Protein AF-A0A166CTC6-F1 (afdb_monomer)

Mean predicted aligned error: 19.14 Å

Radius of gyration: 38.24 Å; Cα contacts (8 Å, |Δi|>4): 13; chains: 1; bounding box: 81×50×108 Å

Organism: NCBI:txid1314776

Structure (mmCIF, N/CA/C/O backbone):
data_AF-A0A166CTC6-F1
#
_entry.id   AF-A0A166CTC6-F1
#
loop_
_atom_site.group_PDB
_atom_site.id
_atom_site.type_symbol
_atom_site.label_atom_id
_atom_site.label_alt_id
_atom_site.label_comp_id
_atom_site.label_asym_id
_atom_site.label_entity_id
_atom_site.label_seq_id
_atom_site.pdbx_PDB_ins_code
_atom_site.Cartn_x
_atom_site.Cartn_y
_atom_site.Cartn_z
_atom_site.occupancy
_atom_site.B_iso_or_equiv
_atom_site.auth_seq_id
_atom_site.auth_comp_id
_atom_site.auth_asym_id
_atom_site.auth_atom_id
_atom_site.pdbx_PDB_model_num
ATOM 1 N N . MET A 1 1 ? -21.062 -34.255 46.241 1.00 51.19 1 MET A N 1
ATOM 2 C CA . MET A 1 1 ? -20.102 -33.166 45.963 1.00 51.19 1 MET A CA 1
ATOM 3 C C . MET A 1 1 ? -20.906 -31.981 45.435 1.00 51.19 1 MET A C 1
ATOM 5 O O . MET A 1 1 ? -21.170 -31.907 44.245 1.00 51.19 1 MET A O 1
ATOM 9 N N . SER A 1 2 ? -21.453 -31.161 46.331 1.00 54.88 2 SER A N 1
ATOM 10 C CA . SER A 1 2 ? -22.389 -30.076 46.008 1.00 54.88 2 SER A CA 1
ATOM 11 C C . SER A 1 2 ? -21.630 -28.789 45.699 1.00 54.88 2 SER A C 1
ATOM 13 O O . SER A 1 2 ? -20.899 -28.279 46.545 1.00 54.88 2 SER A O 1
ATOM 15 N N . THR A 1 3 ? -21.802 -28.275 44.486 1.00 64.31 3 THR A N 1
ATOM 16 C CA . THR A 1 3 ? -21.321 -26.962 44.052 1.00 64.31 3 THR A CA 1
ATOM 17 C C . THR A 1 3 ? -21.969 -25.873 44.922 1.00 64.31 3 THR A C 1
ATOM 19 O O . THR A 1 3 ? -23.197 -25.855 45.014 1.00 64.31 3 THR A O 1
ATOM 22 N N . PRO A 1 4 ? -21.216 -24.966 45.570 1.00 60.16 4 PRO A N 1
ATOM 23 C CA . PRO A 1 4 ? -21.819 -23.850 46.296 1.00 60.16 4 PRO A CA 1
ATOM 24 C C . PRO A 1 4 ? -22.454 -22.864 45.300 1.00 60.16 4 PRO A C 1
ATOM 26 O O . PRO A 1 4 ? -21.764 -22.263 44.476 1.00 60.16 4 PRO A O 1
ATOM 29 N N . SER A 1 5 ? -23.782 -22.718 45.348 1.00 72.06 5 SER A N 1
ATOM 30 C CA . SER A 1 5 ? -24.555 -21.814 44.488 1.00 72.06 5 SER A CA 1
ATOM 31 C C . SER A 1 5 ? -24.496 -20.374 45.013 1.00 72.06 5 SER A C 1
ATOM 33 O O . SER A 1 5 ? -25.416 -19.905 45.681 1.00 72.06 5 SER A O 1
ATOM 35 N N . ASN A 1 6 ? -23.400 -19.670 44.729 1.00 77.31 6 ASN A N 1
ATOM 36 C CA . ASN A 1 6 ? -23.283 -18.242 45.025 1.00 77.31 6 ASN A CA 1
ATOM 37 C C . ASN A 1 6 ? -23.825 -17.404 43.845 1.00 77.31 6 ASN A C 1
ATOM 39 O O . ASN A 1 6 ? -23.262 -17.470 42.746 1.00 77.31 6 ASN A O 1
ATOM 43 N N . PRO A 1 7 ? -24.898 -16.609 44.035 1.00 77.75 7 PRO A N 1
ATOM 44 C CA . PRO A 1 7 ? -25.518 -15.822 42.964 1.00 77.75 7 PRO A CA 1
ATOM 45 C C . PRO A 1 7 ? -24.619 -14.686 42.453 1.00 77.75 7 PRO A C 1
ATOM 47 O O . PRO A 1 7 ? -24.702 -14.325 41.278 1.00 77.75 7 PRO A O 1
ATOM 50 N N . ASP A 1 8 ? -23.720 -14.167 43.293 1.00 80.00 8 ASP A N 1
ATOM 51 C CA . ASP A 1 8 ? -22.800 -13.086 42.921 1.00 80.00 8 ASP A CA 1
ATOM 52 C C . ASP A 1 8 ? -21.742 -13.533 41.909 1.00 80.00 8 ASP A C 1
ATOM 54 O O . ASP A 1 8 ? -21.455 -12.816 40.951 1.00 80.00 8 ASP A O 1
ATOM 58 N N . LEU A 1 9 ? -21.248 -14.770 42.026 1.00 81.12 9 LEU A N 1
ATOM 59 C CA . LEU A 1 9 ? -20.261 -15.312 41.090 1.00 81.12 9 LEU A CA 1
ATOM 60 C C . LEU A 1 9 ? -20.838 -15.433 39.671 1.00 81.12 9 LEU A C 1
ATOM 62 O O . LEU A 1 9 ? -20.156 -15.157 38.688 1.00 81.12 9 LEU A O 1
ATOM 66 N N . SER A 1 10 ? -22.119 -15.795 39.557 1.00 79.19 10 SER A N 1
ATOM 67 C CA . SER A 1 10 ? -22.796 -15.908 38.259 1.00 79.19 10 SER A CA 1
ATOM 68 C C . SER A 1 10 ? -22.910 -14.551 37.561 1.00 79.19 10 SER A C 1
ATOM 70 O O . SER A 1 10 ? -22.743 -14.470 36.346 1.00 79.19 10 SER A O 1
ATOM 72 N N . ARG A 1 11 ? -23.139 -13.468 38.315 1.00 83.31 11 ARG A N 1
ATOM 73 C CA . ARG A 1 11 ? -23.197 -12.104 37.768 1.00 83.31 11 ARG A CA 1
ATOM 74 C C . ARG A 1 11 ? -21.832 -11.625 37.289 1.00 83.31 11 ARG A C 1
ATOM 76 O O . ARG A 1 11 ? -21.750 -11.059 36.203 1.00 83.31 11 ARG A O 1
ATOM 83 N N . GLU A 1 12 ? -20.775 -11.910 38.046 1.00 83.81 12 GLU A N 1
ATOM 84 C CA . GLU A 1 12 ? -19.392 -11.592 37.672 1.00 83.81 12 GLU A CA 1
ATOM 85 C C . GLU A 1 12 ? -19.001 -12.278 36.349 1.00 83.81 12 GLU A C 1
ATOM 87 O O . GLU A 1 12 ? -18.494 -11.643 35.421 1.00 83.81 12 GLU A O 1
ATOM 92 N N . VAL A 1 13 ? -19.310 -13.576 36.215 1.00 83.25 13 VAL A N 1
ATOM 93 C CA . VAL A 1 13 ? -19.015 -14.356 35.002 1.00 83.25 13 VAL A CA 1
ATOM 94 C C . VAL A 1 13 ? -19.818 -13.858 33.801 1.00 83.25 13 VAL A C 1
ATOM 96 O O . VAL A 1 13 ? -19.264 -13.742 32.707 1.00 83.25 13 VAL A O 1
ATOM 99 N N . LEU A 1 14 ? -21.103 -13.537 33.985 1.00 82.88 14 LEU A N 1
ATOM 100 C CA . LEU A 1 14 ? -21.942 -12.978 32.920 1.00 82.88 14 LEU A CA 1
ATOM 101 C C . LEU A 1 14 ? -21.423 -11.615 32.454 1.00 82.88 14 LEU A C 1
ATOM 103 O O . LEU A 1 14 ? -21.329 -11.376 31.252 1.00 82.88 14 LEU A O 1
ATOM 107 N N . ARG A 1 15 ? -21.002 -10.763 33.390 1.00 82.50 15 ARG A N 1
ATOM 108 C CA . ARG A 1 15 ? -20.433 -9.445 33.097 1.00 82.50 15 ARG A CA 1
ATOM 109 C C . ARG A 1 15 ? -19.123 -9.556 32.307 1.00 82.50 15 ARG A C 1
ATOM 111 O O . ARG A 1 15 ? -18.965 -8.896 31.284 1.00 82.50 15 ARG A O 1
ATOM 118 N N . HIS A 1 16 ? -18.234 -10.474 32.691 1.00 78.88 16 HIS A N 1
ATOM 119 C CA . HIS A 1 16 ? -17.023 -10.782 31.919 1.00 78.88 16 HIS A CA 1
ATOM 120 C C . HIS A 1 16 ? -17.311 -11.420 30.550 1.00 78.88 16 HIS A C 1
ATOM 122 O O . HIS A 1 16 ? -16.573 -11.196 29.587 1.00 78.88 16 HIS A O 1
ATOM 128 N N . ALA A 1 17 ? -18.364 -12.232 30.434 1.00 81.00 17 ALA A N 1
ATOM 129 C CA . ALA A 1 17 ? -18.776 -12.814 29.160 1.00 81.00 17 ALA A CA 1
ATOM 130 C C . ALA A 1 17 ? -19.333 -11.755 28.196 1.00 81.00 17 ALA A C 1
ATOM 132 O O . ALA A 1 17 ? -19.107 -11.857 26.990 1.00 81.00 17 ALA A O 1
ATOM 133 N N . GLU A 1 18 ? -20.017 -10.737 28.715 1.00 80.94 18 GLU A N 1
ATOM 134 C CA . GLU A 1 18 ? -20.539 -9.619 27.931 1.00 80.94 18 GLU A CA 1
ATOM 135 C C . GLU A 1 18 ? -19.420 -8.711 27.405 1.00 80.94 18 GLU A C 1
ATOM 137 O O . GLU A 1 18 ? -19.421 -8.369 26.222 1.00 80.94 18 GLU A O 1
ATOM 142 N N . ASP A 1 19 ? -18.397 -8.422 28.214 1.00 74.81 19 ASP A N 1
ATOM 143 C CA . ASP A 1 19 ? -17.241 -7.632 27.765 1.00 74.81 19 ASP A CA 1
ATOM 144 C C . ASP A 1 19 ? -16.453 -8.310 26.639 1.00 74.81 19 ASP A C 1
ATOM 146 O O . ASP A 1 19 ? -16.015 -7.648 25.693 1.00 74.81 19 ASP A O 1
ATOM 150 N N . ARG A 1 20 ? -16.350 -9.645 26.650 1.00 68.94 20 ARG A N 1
ATOM 151 C CA . ARG A 1 20 ? -15.709 -10.394 25.555 1.00 68.94 20 ARG A CA 1
ATOM 152 C C . ARG A 1 20 ? -16.443 -10.269 24.223 1.00 68.94 20 ARG A C 1
ATOM 154 O O . ARG A 1 20 ? -15.817 -10.412 23.174 1.00 68.94 20 ARG A O 1
ATOM 161 N N . LYS A 1 21 ? -17.741 -9.957 24.230 1.00 62.09 21 LYS A N 1
ATOM 162 C CA . LYS A 1 21 ? -18.502 -9.750 22.992 1.00 62.09 21 LYS A CA 1
ATOM 163 C C . LYS A 1 21 ? -18.182 -8.423 22.312 1.00 62.09 21 LYS A C 1
ATOM 165 O O . LYS A 1 21 ? -18.521 -8.295 21.146 1.00 62.09 21 LYS A O 1
ATOM 170 N N . ARG A 1 22 ? -17.520 -7.462 22.964 1.00 63.38 22 ARG A N 1
ATOM 171 C CA . ARG A 1 22 ? -17.175 -6.168 22.341 1.00 63.38 22 ARG A CA 1
ATOM 172 C C . ARG A 1 22 ? -15.996 -6.256 21.362 1.00 63.38 22 ARG A C 1
ATOM 174 O O . ARG A 1 22 ? -15.826 -5.362 20.542 1.00 63.38 22 ARG A O 1
ATOM 181 N N . PHE A 1 23 ? -15.215 -7.337 21.413 1.00 59.09 23 PHE A N 1
ATOM 182 C CA . PHE A 1 23 ? -14.004 -7.531 20.607 1.00 59.09 23 PHE A CA 1
ATOM 183 C C . PHE A 1 23 ? -14.116 -8.728 19.655 1.00 59.09 23 PHE A C 1
ATOM 185 O O . PHE A 1 23 ? -13.201 -9.543 19.560 1.00 59.09 23 PHE A O 1
ATOM 192 N N . HIS A 1 24 ? -15.236 -8.864 18.943 1.00 64.75 24 HIS A N 1
ATOM 193 C CA . HIS A 1 24 ? -15.298 -9.815 17.834 1.00 64.75 24 HIS A CA 1
ATOM 194 C C . HIS A 1 24 ? -14.630 -9.206 16.588 1.00 64.75 24 HIS A C 1
ATOM 196 O O . HIS A 1 24 ? -15.116 -8.198 16.072 1.00 64.75 24 HIS A O 1
ATOM 202 N N . PRO A 1 25 ? -13.531 -9.775 16.05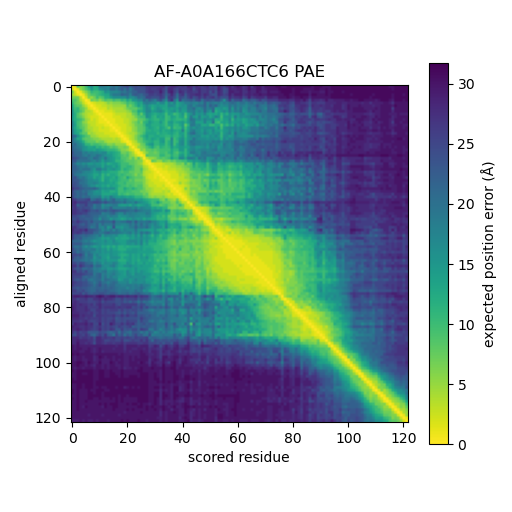8 1.00 63.81 25 PRO A N 1
ATOM 203 C CA . PRO A 1 25 ? -13.110 -9.430 14.712 1.00 63.81 25 PRO A CA 1
ATOM 204 C C . PRO A 1 25 ? -14.215 -9.890 13.745 1.00 63.81 25 PRO A C 1
ATOM 206 O O . PRO A 1 25 ? -14.677 -11.033 13.836 1.00 63.81 25 PRO A O 1
ATOM 209 N N . PRO A 1 26 ? -14.697 -9.017 12.847 1.00 63.12 26 PRO A N 1
ATOM 210 C CA . PRO A 1 26 ? -15.714 -9.396 11.877 1.00 63.12 26 PRO A CA 1
ATOM 211 C C . PRO A 1 26 ? -15.181 -10.526 10.986 1.00 63.12 26 PRO A C 1
ATOM 213 O O . PRO A 1 26 ? -14.067 -10.452 10.477 1.00 63.12 26 PRO A O 1
ATOM 216 N N . SER A 1 27 ? -15.991 -11.568 10.782 1.00 67.88 27 SER A N 1
ATOM 217 C CA . SER A 1 27 ? -15.605 -12.832 10.128 1.00 67.88 27 SER A CA 1
ATOM 218 C C . SER A 1 27 ? -15.174 -12.709 8.656 1.00 67.88 27 SER A C 1
ATOM 220 O O . SER A 1 27 ? -14.782 -13.710 8.057 1.00 67.88 27 SER A O 1
ATOM 222 N N . SER A 1 28 ? -15.277 -11.529 8.037 1.00 81.69 28 SER A N 1
ATOM 223 C CA . SER A 1 28 ? -14.947 -11.367 6.621 1.00 81.69 28 SER A CA 1
ATOM 224 C C . SER A 1 28 ? -13.490 -10.922 6.431 1.00 81.69 28 SER A C 1
ATOM 226 O O . SER A 1 28 ? -13.011 -10.052 7.161 1.00 81.69 28 SER A O 1
ATOM 228 N N . PRO A 1 29 ? -12.774 -11.462 5.428 1.00 76.50 29 PRO A N 1
ATOM 229 C CA . PRO A 1 29 ? -11.377 -11.109 5.173 1.00 76.50 29 PRO A CA 1
ATOM 230 C C . PRO A 1 29 ? -11.189 -9.620 4.839 1.00 76.50 29 PRO A C 1
ATOM 232 O O . PRO A 1 29 ? -10.210 -9.018 5.275 1.00 76.50 29 PRO A O 1
ATOM 235 N N . ILE A 1 30 ? -12.159 -8.993 4.157 1.00 76.00 30 ILE A N 1
ATOM 236 C CA . ILE A 1 30 ? -12.155 -7.541 3.904 1.00 76.00 30 ILE A CA 1
ATOM 237 C C . ILE A 1 30 ? -12.332 -6.746 5.203 1.00 76.00 30 ILE A C 1
ATOM 239 O O . ILE A 1 30 ? -11.632 -5.759 5.419 1.00 76.00 30 ILE A O 1
ATOM 243 N N . ALA A 1 31 ? -13.235 -7.173 6.092 1.00 74.56 31 ALA A N 1
ATOM 244 C CA . ALA A 1 31 ? -13.477 -6.454 7.335 1.00 74.56 31 ALA A CA 1
ATOM 245 C C . ALA A 1 31 ? -12.338 -6.657 8.336 1.00 74.56 31 ALA A C 1
ATOM 247 O O . ALA A 1 31 ? -12.034 -5.733 9.080 1.00 74.56 31 ALA A O 1
ATOM 248 N N . PHE A 1 32 ? -11.652 -7.803 8.316 1.00 77.75 32 PHE A N 1
ATOM 249 C CA . PHE A 1 32 ? -10.413 -8.004 9.064 1.00 77.75 32 PHE A CA 1
ATOM 250 C C . PHE A 1 32 ? -9.296 -7.080 8.563 1.00 77.75 32 PHE A C 1
ATOM 252 O O . PHE A 1 32 ? -8.578 -6.480 9.363 1.00 77.75 32 PHE A O 1
ATOM 259 N N . TRP A 1 33 ? -9.171 -6.920 7.243 1.00 72.19 33 TRP A N 1
ATOM 260 C CA . TRP A 1 33 ? -8.173 -6.034 6.647 1.00 72.19 33 TRP A CA 1
ATOM 261 C C . TRP A 1 33 ? -8.452 -4.563 6.974 1.00 72.19 33 TRP A C 1
ATOM 263 O O . TRP A 1 33 ? -7.559 -3.867 7.453 1.00 72.19 33 TRP A O 1
ATOM 273 N N . LEU A 1 34 ? -9.707 -4.123 6.839 1.00 75.12 34 LEU A N 1
ATOM 274 C CA . LEU A 1 34 ? -10.161 -2.793 7.260 1.00 75.12 34 LEU A CA 1
ATOM 275 C C . LEU A 1 34 ? -10.007 -2.579 8.767 1.00 75.12 34 LEU A C 1
ATOM 277 O O . LEU A 1 34 ? -9.597 -1.502 9.188 1.00 75.12 34 LEU A O 1
ATOM 281 N N . TRP A 1 35 ? -10.300 -3.589 9.587 1.00 73.31 35 TRP A N 1
ATOM 282 C CA . TRP A 1 35 ? -10.126 -3.530 11.038 1.00 73.31 35 TRP A CA 1
ATOM 283 C C . TRP A 1 35 ? -8.658 -3.322 11.403 1.00 73.31 35 TRP A C 1
ATOM 285 O O . TRP A 1 35 ? -8.342 -2.405 12.156 1.00 73.31 35 TRP A O 1
ATOM 295 N N . LYS A 1 36 ? -7.752 -4.088 10.786 1.00 75.69 36 LYS A N 1
ATOM 296 C CA . LYS A 1 36 ? -6.305 -3.975 10.985 1.00 75.69 36 LYS A CA 1
ATOM 297 C C . LYS A 1 36 ? -5.757 -2.634 10.492 1.00 75.69 36 LYS A C 1
ATOM 299 O O . LYS A 1 36 ? -5.000 -1.991 11.217 1.00 75.69 36 LYS A O 1
ATOM 304 N N . TRP A 1 37 ? -6.177 -2.169 9.316 1.00 72.62 37 TRP A N 1
ATOM 305 C CA . TRP A 1 37 ? -5.845 -0.831 8.811 1.00 72.62 37 TRP A CA 1
ATOM 306 C C . TRP A 1 37 ? -6.317 0.269 9.765 1.00 72.62 37 TRP A C 1
ATOM 308 O O . TRP A 1 37 ? -5.523 1.117 10.167 1.00 72.62 37 TRP A O 1
ATOM 318 N N . LYS A 1 38 ? -7.576 0.209 10.208 1.00 70.38 38 LYS A N 1
ATOM 319 C CA . LYS A 1 38 ? -8.160 1.183 11.139 1.00 70.38 38 LYS A CA 1
ATOM 320 C C . LYS A 1 38 ? -7.428 1.206 12.483 1.00 70.38 38 LYS A C 1
ATOM 322 O O . LYS A 1 38 ? -7.213 2.281 13.033 1.00 70.38 38 LYS A O 1
ATOM 327 N N . MET A 1 39 ? -7.011 0.046 12.991 1.00 70.06 39 MET A N 1
ATOM 328 C CA . MET A 1 39 ? -6.253 -0.064 14.244 1.00 70.06 39 MET A CA 1
ATOM 329 C C . MET A 1 39 ? -4.828 0.483 14.113 1.00 70.06 39 MET A C 1
ATOM 331 O O . MET A 1 39 ? -4.309 1.077 15.052 1.00 70.06 39 MET A O 1
ATOM 335 N N . THR A 1 40 ? -4.210 0.325 12.941 1.00 68.69 40 THR A N 1
ATOM 336 C CA . THR A 1 40 ? -2.849 0.818 12.678 1.00 68.69 40 THR A CA 1
ATOM 337 C C . THR A 1 40 ? -2.831 2.345 12.533 1.00 68.69 40 THR A C 1
ATOM 339 O O . THR A 1 40 ? -1.911 2.993 13.020 1.00 68.69 40 THR A O 1
ATOM 342 N N . ILE A 1 41 ? -3.886 2.930 11.955 1.00 68.00 41 ILE A N 1
ATOM 343 C CA . ILE A 1 41 ? -4.064 4.388 11.834 1.00 68.00 41 ILE A CA 1
ATOM 344 C C . ILE A 1 41 ? -4.198 5.066 13.209 1.00 68.00 41 ILE A C 1
ATOM 346 O O . ILE A 1 41 ? -3.640 6.138 13.420 1.00 68.00 41 ILE A O 1
ATOM 350 N N . GLN A 1 42 ? -4.886 4.432 14.166 1.00 62.69 42 GLN A N 1
ATOM 351 C CA . GLN A 1 42 ? -5.004 4.966 15.531 1.00 62.69 42 GLN A CA 1
ATOM 352 C C . GLN A 1 42 ? -3.687 4.895 16.329 1.00 62.69 42 GLN A C 1
ATOM 354 O O . GLN A 1 42 ? -3.541 5.602 17.321 1.00 62.69 42 GLN A O 1
ATOM 359 N N . GLY A 1 43 ? -2.730 4.055 15.914 1.00 61.97 43 GLY A N 1
ATOM 360 C CA . GLY A 1 43 ? -1.478 3.809 16.640 1.00 61.97 43 GLY A CA 1
ATOM 361 C C . GLY A 1 43 ? -0.334 4.775 16.320 1.00 61.97 43 GLY A C 1
ATOM 362 O O . GLY A 1 43 ? 0.639 4.849 17.069 1.00 61.97 43 GLY A O 1
ATOM 363 N N . THR A 1 44 ? -0.415 5.535 15.229 1.00 74.25 44 THR A N 1
ATOM 364 C CA . THR A 1 44 ? 0.579 6.569 14.923 1.00 74.25 44 THR A CA 1
ATOM 365 C C . THR A 1 44 ? 0.306 7.797 15.788 1.00 74.25 44 THR A C 1
ATOM 367 O O . THR A 1 44 ? -0.576 8.590 15.483 1.00 74.25 44 THR A O 1
ATOM 370 N N . PHE A 1 45 ? 1.065 7.955 16.875 1.00 55.62 45 PHE A N 1
ATOM 371 C CA . PHE A 1 45 ? 0.967 9.057 17.850 1.00 55.62 45 PHE A CA 1
ATOM 372 C C . PHE A 1 45 ? 0.845 10.452 17.200 1.00 55.62 45 PHE A C 1
ATOM 374 O O . PHE A 1 45 ? 0.084 11.29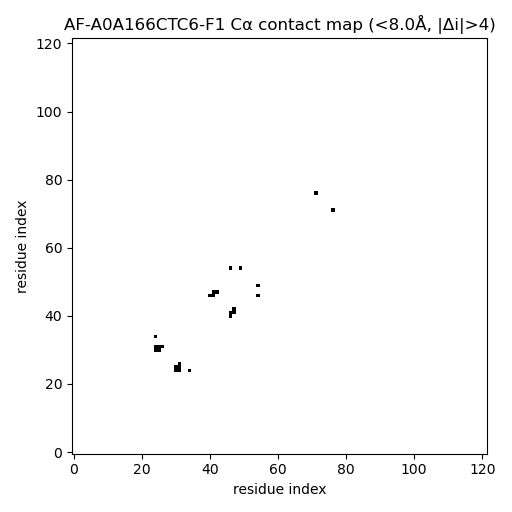3 17.666 1.00 55.62 45 PHE A O 1
ATOM 381 N N . ALA A 1 46 ? 1.524 10.669 16.068 1.00 62.56 46 ALA A N 1
ATOM 382 C CA . ALA A 1 46 ? 1.442 11.902 15.283 1.00 62.56 46 ALA A CA 1
ATOM 383 C C . ALA A 1 46 ? 0.077 12.127 14.597 1.00 62.56 46 ALA A C 1
ATOM 385 O O . ALA A 1 46 ? -0.347 13.268 14.465 1.00 62.56 46 ALA A O 1
ATOM 386 N N . LEU A 1 47 ? -0.630 11.063 14.197 1.00 63.09 47 LEU A N 1
ATOM 387 C CA . LEU A 1 47 ? -1.995 11.147 13.662 1.00 63.09 47 LEU A CA 1
ATOM 388 C C . LEU A 1 47 ? -3.029 11.356 14.776 1.00 63.09 47 LEU A C 1
ATOM 390 O O . LEU A 1 47 ? -4.028 12.021 14.545 1.00 63.09 47 LEU A O 1
ATOM 394 N N . SER A 1 48 ? -2.781 10.834 15.984 1.00 63.16 48 SER A N 1
ATOM 395 C CA . SER A 1 48 ? -3.693 11.016 17.125 1.00 63.16 48 SER A CA 1
ATOM 396 C C . SER A 1 48 ? -3.629 12.418 17.746 1.00 63.16 48 SER A C 1
ATOM 398 O O . SER A 1 48 ? -4.548 12.785 18.475 1.00 63.16 48 SER A O 1
ATOM 400 N N . MET A 1 49 ? -2.550 13.170 17.506 1.00 74.62 49 MET A N 1
ATOM 401 C CA . MET A 1 49 ? -2.413 14.577 17.913 1.00 74.62 49 MET A CA 1
ATOM 402 C C . MET A 1 49 ? -2.988 15.559 16.885 1.00 74.62 49 MET A C 1
ATOM 404 O O . MET A 1 49 ? -3.253 16.708 17.229 1.00 74.62 49 MET A O 1
ATOM 408 N N . LEU A 1 50 ? -3.184 15.112 15.645 1.00 71.00 50 LEU A N 1
ATOM 409 C CA . LEU A 1 50 ? -3.813 15.888 14.585 1.00 71.00 50 LEU A CA 1
ATOM 410 C C . LEU A 1 50 ? -5.339 15.844 14.745 1.00 71.00 50 LEU A C 1
ATOM 412 O O . LEU A 1 50 ? -5.901 14.815 15.127 1.00 71.00 50 LEU A O 1
ATOM 416 N N . GLU A 1 51 ? -6.032 16.944 14.451 1.00 74.88 51 GLU A N 1
ATOM 417 C CA . GLU A 1 51 ? -7.494 16.962 14.515 1.00 74.88 51 GLU A CA 1
ATOM 418 C C . GLU A 1 51 ? -8.109 15.865 13.628 1.00 74.88 51 GLU A C 1
ATOM 420 O O . GLU A 1 51 ? -7.640 15.578 12.523 1.00 74.88 51 GLU A O 1
ATOM 425 N N . SER A 1 52 ? -9.220 15.276 14.089 1.00 67.69 52 SER A N 1
ATOM 426 C CA . SER A 1 52 ? -9.859 14.132 13.422 1.00 67.69 52 SER A CA 1
ATOM 427 C C . SER A 1 52 ? -10.296 14.410 11.981 1.00 67.69 52 SER A C 1
ATOM 429 O O . SER A 1 52 ? -10.485 13.458 11.232 1.00 67.69 52 SER A O 1
ATOM 431 N N . TRP A 1 53 ? -10.444 15.676 11.574 1.00 77.25 53 TRP A N 1
ATOM 432 C CA . TRP A 1 53 ? -10.760 16.059 10.195 1.00 77.25 53 TRP A CA 1
ATOM 433 C C . TRP A 1 53 ? -9.508 16.145 9.301 1.00 77.25 53 TRP A C 1
ATOM 435 O O . TRP A 1 53 ? -9.559 15.745 8.137 1.00 77.25 53 TRP A O 1
ATOM 445 N N . GLU A 1 54 ? -8.375 16.609 9.839 1.00 79.19 54 GLU A N 1
ATOM 446 C CA . GLU A 1 54 ? -7.127 16.834 9.096 1.00 79.19 54 GLU A CA 1
ATOM 447 C C . GLU A 1 54 ? -6.511 15.502 8.645 1.00 79.19 54 GLU A C 1
ATOM 449 O O . GLU A 1 54 ? -6.035 15.355 7.515 1.00 79.19 54 GLU A O 1
ATOM 454 N N . GLN A 1 55 ? -6.636 14.474 9.486 1.00 77.88 55 GLN A N 1
ATOM 455 C CA . GLN A 1 55 ? -6.208 13.117 9.163 1.00 77.88 55 GLN A CA 1
ATOM 456 C C . GLN A 1 55 ? -6.906 12.552 7.910 1.00 77.88 55 GLN A C 1
ATOM 458 O O . GLN A 1 55 ? -6.275 11.849 7.116 1.00 77.88 55 GLN A O 1
ATOM 463 N N . PHE A 1 56 ? -8.194 12.856 7.694 1.00 79.81 56 PHE A N 1
ATOM 464 C CA . PHE A 1 56 ? -8.919 12.389 6.504 1.00 79.81 56 PHE A CA 1
ATOM 465 C C . PHE A 1 56 ? -8.356 12.997 5.218 1.00 79.81 56 PHE A C 1
ATOM 467 O O . PHE A 1 56 ? -8.240 12.302 4.206 1.00 79.81 56 PHE A O 1
ATOM 474 N N . ILE A 1 57 ? -7.965 14.270 5.260 1.00 85.62 57 ILE A N 1
ATOM 475 C CA . ILE A 1 57 ? -7.418 14.976 4.099 1.00 85.62 57 ILE A CA 1
ATOM 476 C C . ILE A 1 57 ? -6.022 14.456 3.763 1.00 85.62 57 ILE A C 1
ATOM 478 O O . ILE A 1 57 ? -5.742 14.177 2.598 1.00 85.62 57 ILE A O 1
ATOM 482 N N . LEU A 1 58 ? -5.170 14.244 4.768 1.00 84.88 58 LEU A N 1
ATOM 483 C CA . LEU A 1 58 ? -3.836 13.661 4.586 1.00 84.88 58 LEU A CA 1
ATOM 484 C C . LEU A 1 58 ? -3.886 12.265 3.965 1.00 84.88 58 LEU A C 1
ATOM 486 O O . LEU A 1 58 ? -3.136 11.983 3.028 1.00 84.88 58 LEU A O 1
ATOM 490 N N . ILE A 1 59 ? -4.793 11.404 4.437 1.00 83.56 59 ILE A N 1
ATOM 491 C CA . ILE A 1 59 ? -5.007 10.084 3.834 1.00 83.56 59 ILE A CA 1
ATOM 492 C C . ILE A 1 59 ? -5.463 10.250 2.383 1.00 83.56 59 ILE A C 1
ATOM 494 O O . ILE A 1 59 ? -4.904 9.599 1.502 1.00 83.56 59 ILE A O 1
ATOM 498 N N . GLY A 1 60 ? -6.400 11.159 2.102 1.00 89.38 60 GLY A N 1
ATOM 499 C CA . GLY A 1 60 ? -6.837 11.470 0.739 1.00 89.38 60 GLY A CA 1
ATOM 500 C C . GLY A 1 60 ? -5.677 11.861 -0.183 1.00 89.38 60 GLY A C 1
ATOM 501 O O . GLY A 1 60 ? -5.483 11.237 -1.226 1.00 89.38 60 GLY A O 1
ATOM 502 N N . ILE A 1 61 ? -4.853 12.828 0.230 1.00 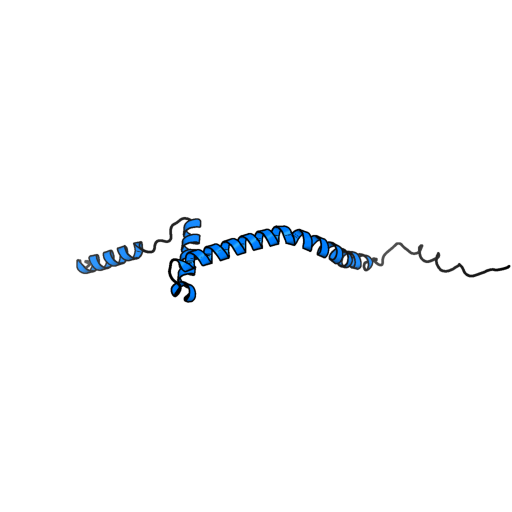91.19 61 ILE A N 1
ATOM 503 C CA . ILE A 1 61 ? -3.694 13.304 -0.541 1.00 91.19 61 ILE A CA 1
ATOM 504 C C . ILE A 1 61 ? -2.670 12.182 -0.741 1.00 91.19 61 ILE A C 1
ATOM 506 O O . ILE A 1 61 ? -2.211 11.965 -1.860 1.00 91.19 61 ILE A O 1
ATOM 510 N N . CYS A 1 62 ? -2.336 11.430 0.309 1.00 88.75 62 CYS A N 1
ATOM 511 C CA . CYS A 1 62 ? -1.393 10.313 0.230 1.00 88.75 62 CYS A CA 1
ATOM 512 C C . CYS A 1 62 ? -1.884 9.218 -0.730 1.00 88.75 62 CYS A C 1
ATOM 514 O O . CYS A 1 62 ? -1.104 8.658 -1.504 1.00 88.75 62 CYS A O 1
ATOM 516 N N . THR A 1 63 ? -3.194 8.959 -0.738 1.00 90.38 63 THR A N 1
ATOM 517 C CA . THR A 1 63 ? -3.818 7.996 -1.652 1.00 90.38 63 THR A CA 1
ATOM 518 C C . THR A 1 63 ? -3.739 8.489 -3.095 1.00 90.38 63 THR A C 1
ATOM 520 O O . THR A 1 63 ? -3.322 7.736 -3.972 1.00 90.38 63 THR A O 1
ATOM 523 N N . VAL A 1 64 ? -4.062 9.763 -3.349 1.00 95.12 64 VAL A N 1
ATOM 524 C CA . VAL A 1 64 ? -3.948 10.377 -4.683 1.00 95.12 64 VAL A CA 1
ATOM 525 C C . VAL A 1 64 ? -2.502 10.347 -5.175 1.00 95.12 64 VAL A C 1
ATOM 527 O O . VAL A 1 64 ? -2.257 9.928 -6.304 1.00 95.12 64 VAL A O 1
ATOM 530 N N . LEU A 1 65 ? -1.536 10.716 -4.328 1.00 94.31 65 LEU A N 1
ATOM 531 C CA . LEU A 1 65 ? -0.111 10.658 -4.656 1.00 94.31 65 LEU A CA 1
ATOM 532 C C . LEU A 1 65 ? 0.350 9.228 -4.937 1.00 94.31 65 LEU A C 1
ATOM 534 O O . LEU A 1 65 ? 1.062 9.014 -5.911 1.00 94.31 65 LEU A O 1
ATOM 538 N N . SER A 1 66 ? -0.078 8.242 -4.144 1.00 92.31 66 SER A N 1
ATOM 539 C CA . SER A 1 66 ? 0.244 6.832 -4.395 1.00 92.31 66 SER A CA 1
ATOM 540 C C . SER A 1 66 ? -0.330 6.337 -5.715 1.00 92.31 66 SER A C 1
ATOM 542 O O . SER A 1 66 ? 0.379 5.687 -6.475 1.00 92.31 66 SER A O 1
ATOM 544 N N . VAL A 1 67 ? -1.588 6.649 -6.031 1.00 95.19 67 VAL A N 1
ATOM 545 C CA . VAL A 1 67 ? -2.207 6.247 -7.305 1.00 95.19 67 VAL A CA 1
ATOM 546 C C . VAL A 1 67 ? -1.523 6.943 -8.478 1.00 95.19 67 VAL A C 1
ATOM 548 O O . VAL A 1 67 ? -1.251 6.302 -9.495 1.00 95.19 67 VAL A O 1
ATOM 551 N N . LEU A 1 68 ? -1.187 8.226 -8.335 1.00 93.94 68 LEU A N 1
ATOM 552 C CA . LEU A 1 68 ? -0.426 8.967 -9.334 1.00 93.94 68 LEU A CA 1
ATOM 553 C C . LEU A 1 68 ? 0.962 8.352 -9.531 1.00 93.94 68 LEU A C 1
ATOM 555 O O . LEU A 1 68 ? 1.373 8.150 -10.668 1.00 93.94 68 LEU A O 1
ATOM 559 N N . LEU A 1 69 ? 1.650 7.994 -8.446 1.00 91.00 69 LEU A N 1
ATOM 560 C CA . LEU A 1 69 ? 2.961 7.354 -8.477 1.00 91.00 69 LEU A CA 1
ATOM 561 C C . LEU A 1 69 ? 2.890 5.963 -9.107 1.00 91.00 69 LEU A C 1
ATOM 563 O O . LEU A 1 69 ? 3.734 5.639 -9.929 1.00 91.00 69 LEU A O 1
ATOM 567 N N . LEU A 1 70 ? 1.879 5.159 -8.781 1.00 92.19 70 LEU A N 1
ATOM 568 C CA . LEU A 1 70 ? 1.653 3.847 -9.390 1.00 92.19 70 LEU A CA 1
ATOM 569 C C . LEU A 1 70 ? 1.349 3.976 -10.882 1.00 92.19 70 LEU A C 1
ATOM 571 O O . LEU A 1 70 ? 1.904 3.236 -11.686 1.00 92.19 70 LEU A O 1
ATOM 575 N N . THR A 1 71 ? 0.520 4.944 -11.268 1.00 90.44 71 THR A N 1
ATOM 576 C CA . THR A 1 71 ? 0.199 5.213 -12.677 1.00 90.44 71 THR A CA 1
ATOM 577 C C . THR A 1 71 ? 1.430 5.700 -13.431 1.00 90.44 71 THR A C 1
ATOM 579 O O . THR A 1 71 ? 1.712 5.228 -14.533 1.00 90.44 71 THR A O 1
ATOM 582 N N . ALA A 1 72 ? 2.198 6.608 -12.827 1.00 87.31 72 ALA A N 1
ATOM 583 C CA . ALA A 1 72 ? 3.472 7.065 -13.352 1.00 87.31 72 ALA A CA 1
ATOM 584 C C . ALA A 1 72 ? 4.427 5.883 -13.489 1.00 87.31 72 ALA A C 1
ATOM 586 O O . ALA A 1 72 ? 4.957 5.677 -14.564 1.00 87.31 72 ALA A O 1
ATOM 587 N N . LEU A 1 73 ? 4.575 5.042 -12.471 1.00 87.06 73 LEU A N 1
ATOM 588 C CA . LEU A 1 73 ? 5.444 3.876 -12.499 1.00 87.06 73 LEU A CA 1
ATOM 589 C C . LEU A 1 73 ? 5.020 2.893 -13.599 1.00 87.06 73 LEU A C 1
ATOM 591 O O . LEU A 1 73 ? 5.844 2.523 -14.421 1.00 87.06 73 LEU A O 1
ATOM 595 N N . VAL A 1 74 ? 3.742 2.534 -13.705 1.00 86.06 74 VAL A N 1
ATOM 596 C CA . VAL A 1 74 ? 3.240 1.620 -14.748 1.00 86.06 74 VAL A CA 1
ATOM 597 C C . VAL A 1 74 ? 3.419 2.198 -16.155 1.00 86.06 74 VAL A C 1
ATOM 599 O O . VAL A 1 74 ? 3.714 1.455 -17.086 1.00 86.06 74 VAL A O 1
ATOM 602 N N . LYS A 1 75 ? 3.276 3.515 -16.334 1.00 83.81 75 LYS A N 1
ATOM 603 C CA . LYS A 1 75 ? 3.402 4.175 -17.644 1.00 83.81 75 LYS A CA 1
ATOM 604 C C . LYS A 1 75 ? 4.852 4.537 -18.003 1.00 83.81 75 LYS A C 1
ATOM 606 O O . LYS A 1 75 ? 5.202 4.565 -19.178 1.00 83.81 75 LYS A O 1
ATOM 611 N N . TYR A 1 76 ? 5.696 4.799 -17.011 1.00 74.88 76 TYR A N 1
ATOM 612 C CA . TYR A 1 76 ? 7.072 5.288 -17.150 1.00 74.88 76 TYR A CA 1
ATOM 613 C C . TYR A 1 76 ? 8.106 4.157 -17.089 1.00 74.88 76 TYR A C 1
ATOM 615 O O . TYR A 1 76 ? 9.124 4.203 -17.777 1.00 74.88 76 TYR A O 1
ATOM 623 N N . MET A 1 77 ? 7.838 3.097 -16.324 1.00 63.09 77 MET A N 1
ATOM 624 C CA . MET A 1 77 ? 8.705 1.923 -16.224 1.00 63.09 77 MET A CA 1
ATOM 625 C C . MET A 1 77 ? 8.877 1.159 -17.548 1.00 63.09 77 MET A C 1
ATOM 627 O O . MET A 1 77 ? 10.027 0.854 -17.855 1.00 63.09 77 MET A O 1
ATOM 631 N N . PRO A 1 78 ? 7.853 0.881 -18.389 1.00 71.06 78 PRO A N 1
ATOM 632 C CA . PRO A 1 78 ? 8.095 0.190 -19.660 1.00 71.06 78 PRO A CA 1
ATOM 633 C C . PRO A 1 78 ? 9.010 1.003 -20.586 1.00 71.06 78 PRO A C 1
ATOM 635 O O . PRO A 1 78 ? 9.839 0.429 -21.290 1.00 71.06 78 PRO A O 1
ATOM 638 N N . HIS A 1 79 ? 8.930 2.337 -20.523 1.00 64.12 79 HIS A N 1
ATOM 639 C CA . HIS A 1 79 ? 9.809 3.227 -21.279 1.00 64.12 79 HIS A CA 1
ATOM 640 C C . HIS A 1 79 ? 11.274 3.128 -20.813 1.00 64.12 79 HIS A C 1
ATOM 642 O O . HIS A 1 79 ? 12.188 3.127 -21.636 1.00 64.12 79 HIS A O 1
ATOM 648 N N . HIS A 1 80 ? 11.517 2.970 -19.507 1.00 65.56 80 HIS A N 1
ATOM 649 C CA . HIS A 1 80 ? 12.869 2.768 -18.967 1.00 65.56 80 HIS A CA 1
ATOM 650 C C . HIS A 1 80 ? 13.404 1.349 -19.172 1.00 65.56 80 HIS A C 1
ATOM 652 O O . HIS A 1 80 ? 14.576 1.185 -19.508 1.00 65.56 80 HIS A O 1
ATOM 658 N N . ILE A 1 81 ? 12.563 0.318 -19.053 1.00 69.19 81 ILE A N 1
ATOM 659 C CA . ILE A 1 81 ? 12.977 -1.078 -19.267 1.00 69.19 81 ILE A CA 1
ATOM 660 C C . ILE A 1 81 ? 13.452 -1.296 -20.709 1.00 69.19 81 ILE A C 1
ATOM 662 O O . ILE A 1 81 ? 14.444 -1.991 -20.914 1.00 69.19 81 ILE A O 1
ATOM 666 N N . ALA A 1 82 ? 12.821 -0.662 -21.702 1.00 70.56 82 ALA A N 1
ATOM 667 C CA . ALA A 1 82 ? 13.244 -0.760 -23.102 1.00 70.56 82 ALA A CA 1
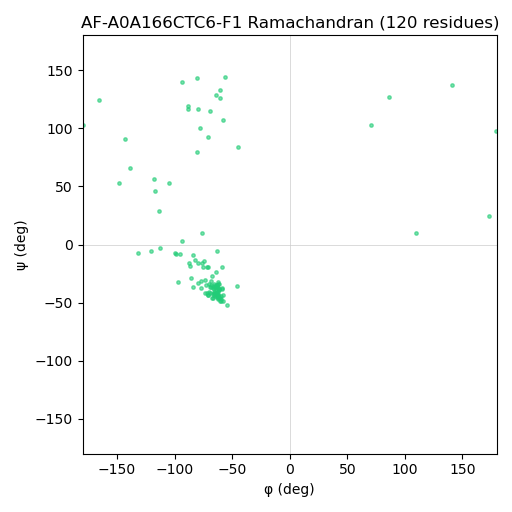ATOM 668 C C . ALA A 1 82 ? 14.675 -0.224 -23.334 1.00 70.56 82 ALA A C 1
ATOM 670 O O . ALA A 1 82 ? 15.466 -0.816 -24.077 1.00 70.56 82 ALA A O 1
ATOM 671 N N . PHE A 1 83 ? 15.041 0.862 -22.647 1.00 67.44 83 PHE A N 1
ATOM 672 C CA . PHE A 1 83 ? 16.391 1.422 -22.700 1.00 67.44 83 PHE A CA 1
ATOM 673 C C . PHE A 1 83 ? 17.415 0.528 -21.986 1.00 67.44 83 PHE A C 1
ATOM 675 O O . PHE A 1 83 ? 18.497 0.267 -22.521 1.00 67.44 83 PHE A O 1
ATOM 682 N N . LEU A 1 84 ? 17.064 0.001 -20.807 1.00 72.75 84 LEU A N 1
ATOM 683 C CA . LEU A 1 84 ? 17.928 -0.931 -20.078 1.00 72.75 84 LEU A CA 1
ATOM 684 C C . LEU A 1 84 ? 18.109 -2.260 -20.827 1.00 72.75 84 LEU A C 1
ATOM 686 O O . LEU A 1 84 ? 19.216 -2.789 -20.824 1.00 72.75 84 LEU A O 1
ATOM 690 N N . MET A 1 85 ? 17.086 -2.770 -21.521 1.00 73.75 85 MET A N 1
ATOM 691 C CA . MET A 1 85 ? 17.179 -3.999 -22.323 1.00 73.75 85 MET A CA 1
ATOM 692 C C . MET A 1 85 ? 18.159 -3.867 -23.487 1.00 73.75 85 MET A C 1
ATOM 694 O O . MET A 1 85 ? 18.944 -4.785 -23.718 1.00 73.75 85 MET A O 1
ATOM 698 N N . THR A 1 86 ? 18.162 -2.729 -24.189 1.00 72.06 86 THR A N 1
ATOM 699 C CA . THR A 1 86 ? 19.118 -2.483 -25.284 1.00 72.06 86 THR A CA 1
ATOM 700 C C . THR A 1 86 ? 20.560 -2.597 -24.790 1.00 72.06 86 THR A C 1
ATOM 702 O O . THR A 1 86 ? 21.379 -3.245 -25.434 1.00 72.06 86 THR A O 1
ATOM 705 N N . ARG A 1 87 ? 20.868 -2.032 -23.614 1.00 72.44 87 ARG A N 1
ATOM 706 C CA . ARG A 1 87 ? 22.201 -2.144 -23.001 1.00 72.44 87 ARG A CA 1
ATOM 707 C C . ARG A 1 87 ? 22.469 -3.535 -22.421 1.00 72.44 87 ARG A C 1
ATOM 709 O O . ARG A 1 87 ? 23.552 -4.066 -22.625 1.00 72.44 87 ARG A O 1
ATOM 716 N N . ALA A 1 88 ? 21.498 -4.151 -21.750 1.00 79.69 88 ALA A N 1
ATOM 717 C CA . ALA A 1 88 ? 21.636 -5.489 -21.171 1.00 79.69 88 ALA A CA 1
ATOM 718 C C . ALA A 1 88 ? 21.887 -6.564 -22.239 1.00 79.69 88 ALA A C 1
ATOM 720 O O . ALA A 1 88 ? 22.660 -7.490 -22.005 1.00 79.69 88 ALA A O 1
ATOM 721 N N . ARG A 1 89 ? 21.303 -6.412 -23.437 1.00 75.62 89 ARG A N 1
ATOM 722 C CA . ARG A 1 89 ? 21.529 -7.318 -24.570 1.00 75.62 89 ARG A CA 1
ATOM 723 C C . ARG A 1 89 ? 23.002 -7.387 -24.974 1.00 75.62 89 ARG A C 1
ATOM 725 O O . ARG A 1 89 ? 23.476 -8.478 -25.268 1.00 75.62 89 ARG A O 1
ATOM 732 N N . TYR A 1 90 ? 23.732 -6.270 -24.930 1.00 68.56 90 TYR A N 1
ATOM 733 C CA . TYR A 1 90 ? 25.173 -6.270 -25.211 1.00 68.56 90 TYR A CA 1
ATOM 734 C C . TYR A 1 90 ? 25.970 -7.089 -24.189 1.00 68.56 90 TYR A C 1
ATOM 736 O O . TYR A 1 90 ? 26.925 -7.762 -24.559 1.00 68.56 90 TYR A O 1
ATOM 744 N N . TYR A 1 91 ? 25.556 -7.091 -22.921 1.00 73.69 91 TYR A N 1
ATOM 745 C CA . TYR A 1 91 ? 26.226 -7.870 -21.878 1.00 73.69 91 TYR A CA 1
ATOM 746 C C . TYR A 1 91 ? 25.843 -9.356 -21.898 1.00 73.69 91 TYR A C 1
ATOM 748 O O . TYR A 1 91 ? 26.686 -10.203 -21.622 1.00 73.69 91 TYR A O 1
ATOM 756 N N . LEU A 1 92 ? 24.604 -9.684 -22.271 1.00 73.25 92 LEU A N 1
ATOM 757 C CA . LEU A 1 92 ? 24.144 -11.069 -22.426 1.00 73.25 92 LEU A CA 1
ATOM 758 C C . LEU A 1 92 ? 24.741 -11.753 -23.670 1.00 73.25 92 LEU A C 1
ATOM 760 O O . LEU A 1 92 ? 25.173 -12.897 -23.579 1.00 73.25 92 LEU A O 1
ATOM 764 N N . SER A 1 93 ? 24.817 -11.049 -24.804 1.00 70.12 93 SER A N 1
ATOM 765 C CA . SER A 1 93 ? 25.358 -11.578 -26.072 1.00 70.12 93 SER A CA 1
ATOM 766 C C . SER A 1 93 ? 26.896 -11.524 -26.152 1.00 70.12 93 SER A C 1
ATOM 768 O O . SER A 1 93 ? 27.522 -12.173 -26.982 1.00 70.12 93 SER A O 1
ATOM 770 N N . GLY A 1 94 ? 27.556 -10.795 -25.248 1.00 60.91 94 GLY A N 1
ATOM 771 C CA . GLY A 1 94 ? 29.020 -10.771 -25.172 1.00 60.91 94 GLY A CA 1
ATOM 772 C C . GLY A 1 94 ? 29.653 -12.058 -24.625 1.00 60.91 94 GLY A C 1
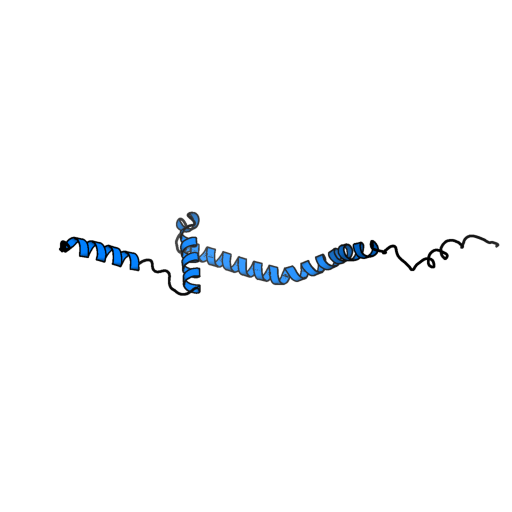ATOM 773 O O . GLY A 1 94 ? 30.837 -12.290 -24.856 1.00 60.91 94 GLY A O 1
ATOM 774 N N . ASN A 1 95 ? 28.890 -12.904 -23.919 1.00 57.22 95 ASN A N 1
ATOM 775 C CA . ASN A 1 95 ? 29.415 -14.095 -23.236 1.00 57.22 95 ASN A CA 1
ATOM 776 C C . ASN A 1 95 ? 29.203 -15.416 -24.008 1.00 57.22 95 ASN A C 1
ATOM 778 O O . ASN A 1 95 ? 29.737 -16.447 -23.610 1.00 57.22 95 ASN A O 1
ATOM 782 N N . GLU A 1 96 ? 28.459 -15.409 -25.119 1.00 57.44 96 GLU A N 1
ATOM 783 C CA . GLU A 1 96 ? 28.245 -16.599 -25.969 1.00 57.44 96 GLU A CA 1
ATOM 784 C C . GLU A 1 96 ? 29.424 -16.891 -26.918 1.00 57.44 96 GLU A C 1
ATOM 786 O O . GLU A 1 96 ? 29.585 -18.018 -27.375 1.00 57.44 96 GLU A O 1
ATOM 791 N N . ASN A 1 97 ? 30.331 -15.929 -27.124 1.00 55.91 97 ASN A N 1
ATOM 792 C CA . ASN A 1 97 ? 31.517 -16.107 -27.976 1.00 55.91 97 ASN A CA 1
ATOM 793 C C . ASN A 1 97 ? 32.704 -16.766 -27.240 1.00 55.91 97 ASN A C 1
ATOM 795 O O . ASN A 1 97 ? 33.705 -17.114 -27.860 1.00 55.91 97 ASN A O 1
ATOM 799 N N . GLY A 1 98 ? 32.610 -16.919 -25.912 1.00 57.03 98 GLY A N 1
ATOM 800 C CA . GLY A 1 98 ? 33.651 -17.496 -25.049 1.00 57.03 98 GLY A CA 1
ATOM 801 C C . GLY A 1 98 ? 33.505 -18.998 -24.789 1.00 57.03 98 GLY A C 1
ATOM 802 O O . GLY A 1 98 ? 34.290 -19.567 -24.037 1.00 57.03 98 GLY A O 1
ATOM 803 N N . VAL A 1 99 ? 32.512 -19.645 -25.402 1.00 56.34 99 VAL A N 1
ATOM 804 C CA . VAL A 1 99 ? 32.354 -21.106 -25.431 1.00 56.34 99 VAL A CA 1
ATOM 805 C C . VAL A 1 99 ? 32.427 -21.556 -26.891 1.00 56.34 99 VAL A C 1
ATOM 807 O O . VAL A 1 99 ? 31.557 -22.222 -27.439 1.00 56.34 99 VAL A O 1
ATOM 810 N N . VAL A 1 100 ? 33.535 -21.206 -27.547 1.00 59.00 100 VAL A N 1
ATOM 811 C CA . VAL A 1 100 ? 34.043 -22.045 -28.635 1.00 59.00 100 VAL A CA 1
ATOM 812 C C . VAL A 1 100 ? 34.575 -23.295 -27.952 1.00 59.00 100 VAL A C 1
ATOM 814 O O . VAL A 1 100 ? 35.695 -23.332 -27.441 1.00 59.00 100 VAL A O 1
ATOM 817 N N . LEU A 1 101 ? 33.706 -24.296 -27.848 1.00 56.88 101 LEU A N 1
ATOM 818 C CA . LEU A 1 101 ? 34.076 -25.622 -27.397 1.00 56.88 101 LEU A CA 1
ATOM 819 C C . LEU A 1 101 ? 35.172 -26.143 -28.325 1.00 56.88 101 LEU A C 1
ATOM 821 O O . LEU A 1 101 ? 34.948 -26.495 -29.480 1.00 56.88 101 LEU A O 1
ATOM 825 N N . ASN A 1 102 ? 36.375 -26.161 -27.771 1.00 63.44 102 ASN A N 1
ATOM 826 C CA . ASN A 1 102 ? 37.474 -27.046 -28.096 1.00 63.44 102 ASN A CA 1
ATOM 827 C C . ASN A 1 102 ? 36.961 -28.494 -28.234 1.00 63.44 102 ASN A C 1
ATOM 829 O O . ASN A 1 102 ? 36.954 -29.222 -27.246 1.00 63.44 102 ASN A O 1
ATOM 833 N N . ASN A 1 103 ? 36.449 -28.858 -29.418 1.00 64.06 103 ASN A N 1
ATOM 834 C CA . ASN A 1 103 ? 36.397 -30.209 -29.988 1.00 64.06 103 ASN A CA 1
ATOM 835 C C . ASN A 1 103 ? 35.739 -30.187 -31.390 1.00 64.06 103 ASN A C 1
ATOM 837 O O . ASN A 1 103 ? 34.517 -30.155 -31.513 1.00 64.06 103 ASN A O 1
ATOM 841 N N . GLY A 1 104 ? 36.555 -30.278 -32.449 1.00 52.88 104 GLY A N 1
ATOM 842 C CA . GLY A 1 104 ? 36.174 -31.072 -33.628 1.00 52.88 104 GLY A CA 1
ATOM 843 C C . GLY A 1 104 ? 35.814 -30.402 -34.962 1.00 52.88 104 GLY A C 1
ATOM 844 O O . GLY A 1 104 ? 35.379 -31.129 -35.849 1.00 52.88 104 GLY A O 1
ATOM 845 N N . GLY A 1 105 ? 36.000 -29.099 -35.196 1.00 55.12 105 GLY A N 1
ATOM 846 C CA . GLY A 1 105 ? 35.754 -28.576 -36.551 1.00 55.12 105 GLY A CA 1
ATOM 847 C C . GLY A 1 105 ? 35.966 -27.081 -36.731 1.00 55.12 105 GLY A C 1
ATOM 848 O O . GLY A 1 105 ? 35.078 -26.289 -36.447 1.00 55.12 105 GLY A O 1
ATOM 849 N N . GLY A 1 106 ? 37.133 -26.690 -37.242 1.00 51.94 106 GLY A N 1
ATOM 850 C CA . GLY A 1 106 ? 37.404 -25.286 -37.567 1.00 51.94 106 GLY A CA 1
ATOM 851 C C . GLY A 1 106 ? 38.838 -24.978 -37.991 1.00 51.94 106 GLY A C 1
ATOM 852 O O . GLY A 1 106 ? 39.278 -23.847 -37.847 1.00 51.94 106 GLY A O 1
ATOM 853 N N . ALA A 1 107 ? 39.580 -25.960 -38.508 1.00 52.09 107 ALA A N 1
ATOM 854 C CA . ALA A 1 107 ? 40.953 -25.783 -38.989 1.00 52.09 107 ALA A CA 1
ATOM 855 C C . ALA A 1 107 ? 41.056 -25.074 -40.362 1.00 52.09 107 ALA A C 1
ATOM 857 O O . ALA A 1 107 ? 42.130 -25.046 -40.944 1.00 52.09 107 ALA A O 1
ATOM 858 N N . ALA A 1 108 ? 39.963 -24.512 -40.899 1.00 53.53 108 ALA A N 1
ATOM 859 C CA . ALA A 1 108 ? 39.908 -24.002 -42.277 1.00 53.53 108 ALA A CA 1
ATOM 860 C C . ALA A 1 108 ? 39.771 -22.469 -42.412 1.00 53.53 108 ALA A C 1
ATOM 862 O O . ALA A 1 108 ? 39.768 -21.963 -43.528 1.00 53.53 108 ALA A O 1
ATOM 863 N N . ALA A 1 109 ? 39.646 -21.710 -41.316 1.00 48.72 109 ALA A N 1
ATOM 864 C CA . ALA A 1 109 ? 39.422 -20.257 -41.396 1.00 48.72 109 ALA A CA 1
ATOM 865 C C . ALA A 1 109 ? 40.690 -19.398 -41.201 1.00 48.72 109 ALA A C 1
ATOM 867 O O . ALA A 1 109 ? 40.647 -18.189 -41.423 1.00 48.72 109 ALA A O 1
ATOM 868 N N . ILE A 1 110 ? 41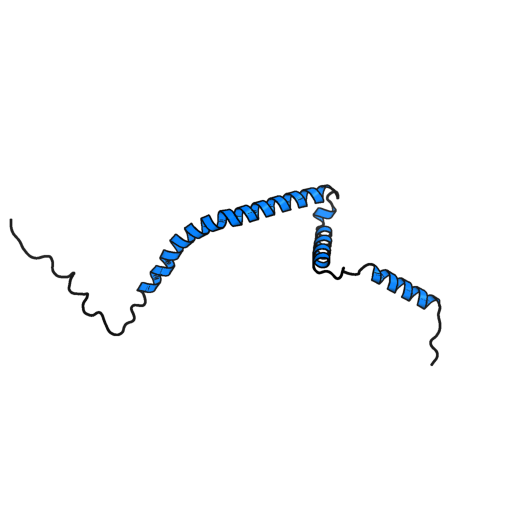.826 -19.997 -40.822 1.00 51.16 110 ILE A N 1
ATOM 869 C CA . ILE A 1 110 ? 43.091 -19.287 -40.554 1.00 51.16 110 ILE A CA 1
ATOM 870 C C . ILE A 1 110 ? 44.089 -19.504 -41.708 1.00 51.16 110 ILE A C 1
ATOM 872 O O . ILE A 1 110 ? 45.214 -19.927 -41.488 1.00 51.16 110 ILE A O 1
ATOM 876 N N . GLU A 1 111 ? 43.688 -19.232 -42.952 1.00 49.25 111 GLU A N 1
ATOM 877 C CA . GLU A 1 111 ? 44.648 -19.095 -44.072 1.00 49.25 111 GLU A CA 1
ATOM 878 C C . GLU A 1 111 ? 44.432 -17.845 -44.948 1.00 49.25 111 GLU A C 1
ATOM 880 O O . GLU A 1 111 ? 45.291 -17.514 -45.758 1.00 49.25 111 GLU A O 1
ATOM 885 N N . VAL A 1 112 ? 43.353 -17.067 -44.771 1.00 55.22 112 VAL A N 1
ATOM 886 C CA . VAL A 1 112 ? 43.013 -15.992 -45.736 1.00 55.22 112 VAL A CA 1
ATOM 887 C C . VAL A 1 112 ? 43.535 -14.591 -45.359 1.00 55.22 112 VAL A C 1
ATOM 889 O O . VAL A 1 112 ? 43.507 -13.687 -46.185 1.00 55.22 112 VAL A O 1
ATOM 892 N N . VAL A 1 113 ? 44.099 -14.376 -44.165 1.00 54.28 113 VAL A N 1
ATOM 893 C CA . VAL A 1 113 ? 4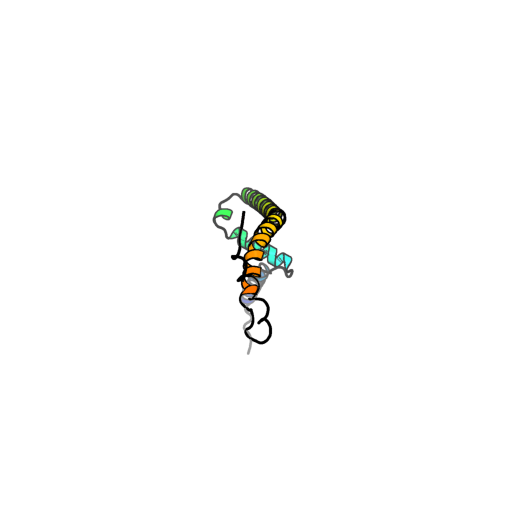4.564 -13.032 -43.722 1.00 54.28 113 VAL A CA 1
ATOM 894 C C . VAL A 1 113 ? 46.097 -12.967 -43.563 1.00 54.28 113 VAL A C 1
ATOM 896 O O . VAL A 1 113 ? 46.625 -12.219 -42.752 1.00 54.28 113 VAL A O 1
ATOM 899 N N . GLY A 1 114 ? 46.838 -13.766 -44.340 1.00 48.84 114 GLY A N 1
ATOM 900 C CA . GLY A 1 114 ? 48.309 -13.840 -44.27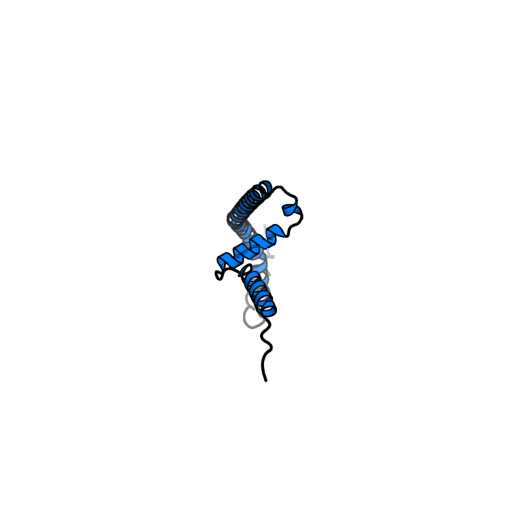5 1.00 48.84 114 GLY A CA 1
ATOM 901 C C . GLY A 1 114 ? 49.076 -13.485 -45.557 1.00 48.84 114 GLY A C 1
ATOM 902 O O . GLY A 1 114 ? 50.301 -13.437 -45.514 1.00 48.84 114 GLY A O 1
ATOM 903 N N . GLY A 1 115 ? 48.411 -13.236 -46.692 1.00 49.22 115 GLY A N 1
ATOM 904 C CA . GLY A 1 115 ? 49.081 -13.164 -48.000 1.00 49.22 115 GLY A CA 1
ATOM 905 C C . GLY A 1 115 ? 48.594 -12.042 -48.912 1.00 49.22 115 GLY A C 1
ATOM 906 O O . GLY A 1 115 ? 48.016 -12.320 -49.955 1.00 49.22 115 GLY A O 1
ATOM 907 N N . ALA A 1 116 ? 48.819 -10.778 -48.543 1.00 53.34 116 ALA A N 1
ATOM 908 C CA . ALA A 1 116 ? 48.566 -9.641 -49.437 1.00 53.34 116 ALA A CA 1
ATOM 909 C C . ALA A 1 116 ? 49.538 -8.470 -49.197 1.00 53.34 116 ALA A C 1
ATOM 911 O O . ALA A 1 116 ? 49.123 -7.338 -48.986 1.00 53.34 116 ALA A O 1
ATOM 912 N N . TRP A 1 117 ? 50.841 -8.755 -49.215 1.00 51.31 117 TRP A N 1
ATOM 913 C CA . TRP A 1 117 ? 51.888 -7.768 -49.507 1.00 51.31 117 TRP A CA 1
ATOM 914 C C . TRP A 1 117 ? 52.985 -8.457 -50.325 1.00 51.31 117 TRP A C 1
ATOM 916 O O . TRP A 1 117 ? 53.894 -9.057 -49.759 1.00 51.31 117 TRP A O 1
ATOM 926 N N . SER A 1 118 ? 52.873 -8.415 -51.658 1.00 45.72 118 SER A N 1
ATOM 927 C CA . SER A 1 118 ? 53.997 -8.623 -52.583 1.00 45.72 118 SER A CA 1
ATOM 928 C C . SER A 1 118 ? 53.636 -8.174 -54.007 1.00 45.72 118 SER A C 1
ATOM 930 O O . SER A 1 118 ? 52.673 -8.681 -54.577 1.00 45.72 118 SER A O 1
ATOM 932 N N . GLY A 1 119 ? 54.452 -7.268 -54.563 1.00 49.62 119 GLY A N 1
ATOM 933 C CA . GLY A 1 119 ? 54.478 -6.842 -55.974 1.00 49.62 119 GLY A CA 1
ATOM 934 C C . GLY A 1 119 ? 53.497 -5.710 -56.304 1.00 49.62 119 GLY A C 1
ATOM 935 O O . GLY A 1 119 ? 52.319 -5.815 -56.005 1.00 49.62 119 GLY A O 1
ATOM 936 N N . GLY A 1 120 ? 53.875 -4.585 -56.904 1.00 49.16 120 GLY A N 1
ATOM 937 C CA . GLY A 1 120 ? 55.056 -4.261 -57.697 1.00 49.16 120 GLY A CA 1
ATOM 938 C C . GLY A 1 120 ? 54.602 -3.362 -58.856 1.00 49.16 120 GLY A C 1
ATOM 939 O O . GLY A 1 120 ? 53.575 -3.646 -59.457 1.00 49.16 120 GLY A O 1
ATOM 940 N N . GLU A 1 121 ? 55.385 -2.316 -59.134 1.00 46.72 121 GLU A N 1
ATOM 941 C CA . GLU A 1 121 ? 55.450 -1.577 -60.411 1.00 46.72 121 GLU A CA 1
ATOM 942 C C . GLU A 1 121 ? 54.241 -0.697 -60.796 1.00 46.72 121 GLU A C 1
ATOM 944 O O . GLU A 1 121 ? 53.214 -1.186 -61.255 1.00 46.72 121 GLU A O 1
ATOM 949 N N . LEU A 1 122 ? 54.382 0.626 -60.612 1.00 42.41 122 LEU A N 1
ATOM 950 C CA . LEU A 1 122 ? 54.627 1.641 -61.659 1.00 42.41 122 LEU A CA 1
ATOM 951 C C . LEU A 1 122 ? 55.057 2.964 -61.000 1.00 42.41 122 LEU A C 1
ATOM 953 O O . LEU A 1 122 ? 54.344 3.427 -60.081 1.00 42.41 122 LEU A O 1
#

Foldseek 3Di:
DDDPDDPVVVVVVVVVVVVVVVDDQPPDPVSNVVVVVVVVCCPPPVSVPDPPVVSVVVVVVVVVVVVVVVVCCVVVVVVVVVVVVVVVVCVVVVCVVVPPPPDDDDPPPPPPPPDPDDDDDD

InterPro domains:
  IPR024512 Small subunit of serine palmitoyltransferase-like [PF11779] (33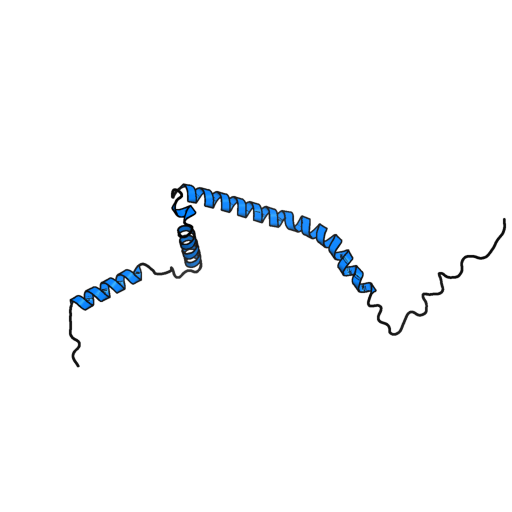-84)

Secondary structure (DSSP, 8-state):
------HHHHHHHHHHHHHHGGGPPPSSHHHHHHHHHHHHHHH-HHHHSS-TTHHHHHHHHHHHHHHHHHHHHHHHHHHHHHHHHHHHHHHHHTSGGG---SSS--TTSSSTTS--------

Sequence (122 aa):
MSTPSNPDLSREVLRHAEDRKRFHPPSSPIAFWLWKWKMTIQGTFALSMLESWEQFILIGICTVLSVLLLTALVKYMPHHIAFLMTRARYYLSGNENGVVLNNGGGAAAIEVVGGAWSGGEL

Solvent-accessible surface area (backbone atoms only — not comparable to full-atom values): 7815 Å² total; per-residue (Å²): 138,81,78,83,88,54,74,66,60,56,52,53,52,49,54,56,55,54,59,58,63,78,70,65,77,56,93,45,73,67,50,41,50,51,50,52,52,56,55,54,58,66,63,40,66,73,54,65,75,40,58,84,67,58,53,54,52,52,52,50,52,53,50,52,51,49,52,50,50,51,50,45,44,67,66,48,44,61,63,51,49,57,58,51,47,63,58,49,46,58,65,63,62,61,59,66,74,77,63,73,70,92,74,90,84,74,92,78,76,88,71,82,91,78,83,88,85,81,88,80,92,133

pLDDT: mean 70.08, std 12.96, range [42.41, 95.19]